Protein AF-A0A0D0CDT6-F1 (afdb_monomer)

InterPro domains:
  IPR004166 Alpha-type protein kinase, alpha-kinase domain [PF02816] (2-104)
  IPR004166 Alpha-type protein kinase, alpha-kinase domain [PS51158] (1-112)
  IPR011009 Protein kinase-like domain superfamily [SSF56112] (14-110)

Secondary structure (DSSP, 8-state):
-------PPPTT---EE-EETTEEEESS-TTSTTHHHHHHHHHHHHHHHHHTTTSEEEE--EEETTEEES-EEEE-TTS--SSTT--HHHHHTHHHH----HHHHHTTPPP--TT--

Structure (mmCIF, N/CA/C/O backbone):
data_AF-A0A0D0CDT6-F1
#
_entry.id   AF-A0A0D0CDT6-F1
#
loop_
_atom_site.group_PDB
_atom_site.id
_atom_site.type_symbol
_atom_site.label_atom_id
_atom_site.label_alt_id
_atom_site.label_comp_id
_atom_site.label_asym_id
_atom_site.label_entity_id
_atom_site.label_seq_id
_atom_site.pdbx_PDB_ins_code
_atom_site.Cartn_x
_atom_site.Cartn_y
_atom_site.Cartn_z
_atom_site.occupancy
_atom_site.B_iso_or_equiv
_atom_site.auth_seq_id
_atom_site.auth_comp_id
_atom_site.auth_asym_id
_atom_site.auth_atom_id
_atom_site.pdbx_PDB_model_num
ATOM 1 N N . PHE A 1 1 ? -13.716 20.441 -9.336 1.00 83.69 1 PHE A N 1
ATOM 2 C CA . PHE A 1 1 ? -13.576 19.788 -8.021 1.00 83.69 1 PHE A CA 1
ATOM 3 C C . PHE A 1 1 ? -14.036 18.348 -8.168 1.00 83.69 1 PHE A C 1
ATOM 5 O O . PHE A 1 1 ? -14.875 18.094 -9.028 1.00 83.69 1 PHE A O 1
ATOM 12 N N . LEU A 1 2 ? -13.444 17.432 -7.405 1.00 91.50 2 LEU A N 1
ATOM 13 C CA . LEU A 1 2 ? -13.929 16.057 -7.278 1.00 91.50 2 LEU A CA 1
ATOM 14 C C . LEU A 1 2 ? -14.937 16.013 -6.117 1.00 91.50 2 LEU A C 1
ATOM 16 O O . LEU A 1 2 ? -14.818 16.809 -5.187 1.00 91.50 2 LEU A O 1
ATOM 20 N N . LEU A 1 3 ? -15.942 15.145 -6.205 1.00 95.44 3 LEU A N 1
ATOM 21 C CA . LEU A 1 3 ? -16.907 14.886 -5.137 1.00 95.44 3 LEU A CA 1
ATOM 22 C C . LEU A 1 3 ? -16.846 13.398 -4.798 1.00 95.44 3 LEU A C 1
ATOM 24 O O . LEU A 1 3 ? -16.839 12.573 -5.711 1.00 95.44 3 LEU A O 1
ATOM 28 N N . GLU A 1 4 ? -16.841 13.081 -3.510 1.00 95.75 4 GLU A N 1
ATOM 29 C CA . GLU A 1 4 ? -16.874 11.717 -2.982 1.00 95.75 4 GLU A CA 1
ATOM 30 C C . GLU A 1 4 ? -17.795 11.631 -1.762 1.00 95.75 4 GLU A C 1
ATOM 32 O O . GLU A 1 4 ? -18.187 12.654 -1.191 1.00 95.75 4 GLU A O 1
ATOM 37 N N . GLU A 1 5 ? -18.187 10.411 -1.395 1.00 95.88 5 GLU A N 1
ATOM 38 C CA . GLU A 1 5 ? -19.007 10.175 -0.209 1.00 95.88 5 GLU A CA 1
ATOM 39 C C . GLU A 1 5 ? -18.207 10.461 1.064 1.00 95.88 5 GLU A C 1
ATOM 41 O O . GLU A 1 5 ? -17.047 10.074 1.196 1.00 95.88 5 GLU A O 1
ATOM 46 N N . GLN A 1 6 ? -18.841 11.123 2.032 1.00 94.25 6 GLN A N 1
ATOM 47 C CA . GLN A 1 6 ? -18.228 11.332 3.337 1.00 94.25 6 GLN A CA 1
ATOM 48 C C . GLN A 1 6 ? -18.116 9.991 4.067 1.00 94.25 6 GLN A C 1
ATOM 50 O O . GLN A 1 6 ? -19.130 9.342 4.314 1.00 94.25 6 GLN A O 1
ATOM 55 N N . ILE A 1 7 ? -16.904 9.616 4.479 1.00 94.50 7 ILE A N 1
ATOM 56 C CA . ILE A 1 7 ? -16.691 8.463 5.360 1.00 94.50 7 ILE A CA 1
ATOM 57 C C . ILE A 1 7 ? -17.266 8.804 6.749 1.00 94.50 7 ILE A C 1
ATOM 59 O O . ILE A 1 7 ? -16.765 9.734 7.393 1.00 94.50 7 ILE A O 1
ATOM 63 N N . PRO A 1 8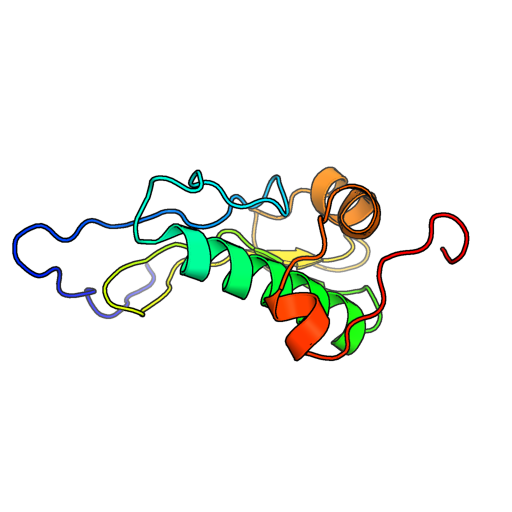 ? -18.310 8.101 7.229 1.00 91.56 8 PRO A N 1
ATOM 64 C CA . PRO A 1 8 ? -18.877 8.363 8.545 1.00 91.56 8 PRO A CA 1
ATOM 65 C C . PRO A 1 8 ? -17.948 7.793 9.622 1.00 91.56 8 PRO A C 1
ATOM 67 O O . PRO A 1 8 ? -17.665 6.599 9.630 1.00 91.56 8 PRO A O 1
ATOM 70 N N . LEU A 1 9 ? -17.480 8.643 10.535 1.00 91.88 9 LEU A N 1
ATOM 71 C CA . LEU A 1 9 ? -16.684 8.220 11.689 1.00 91.88 9 LEU A CA 1
ATOM 72 C C . LEU A 1 9 ? -17.610 7.940 12.874 1.00 91.88 9 LEU A C 1
ATOM 74 O O . LEU A 1 9 ? -18.460 8.776 13.195 1.00 91.88 9 LEU A O 1
ATOM 78 N N . GLN A 1 10 ? -17.444 6.790 13.526 1.00 88.31 10 GLN A N 1
ATOM 79 C CA . GLN A 1 10 ? -18.106 6.518 14.805 1.00 88.31 10 GLN A CA 1
ATOM 80 C C . GLN A 1 10 ? -17.369 7.209 15.964 1.00 88.31 10 GLN A C 1
ATOM 82 O O . GLN A 1 10 ? -16.219 7.632 15.829 1.00 88.31 10 GLN A O 1
ATOM 87 N N . ASP A 1 11 ? -18.019 7.314 17.128 1.00 88.50 11 ASP A N 1
ATOM 88 C CA . ASP A 1 11 ? -17.402 7.898 18.322 1.00 88.50 11 ASP A CA 1
ATOM 89 C C . ASP A 1 11 ? -16.112 7.151 18.695 1.00 88.50 11 ASP A C 1
ATOM 91 O O . ASP A 1 11 ? -16.117 5.955 18.986 1.00 88.50 11 ASP A O 1
ATOM 95 N N . GLY A 1 12 ? -14.996 7.882 18.704 1.00 83.44 12 GLY A N 1
ATOM 96 C CA . GLY A 1 12 ? -13.670 7.338 19.001 1.00 83.44 12 GLY A CA 1
ATOM 97 C C . GLY A 1 12 ? -12.912 6.783 17.792 1.00 83.44 12 GLY A C 1
ATOM 98 O O . GLY A 1 12 ? -11.734 6.454 17.940 1.00 83.44 12 GLY A O 1
ATOM 99 N N . GLU A 1 13 ? -13.520 6.727 16.604 1.00 88.56 13 GLU A N 1
ATOM 100 C CA . GLU A 1 13 ? -12.798 6.449 15.362 1.00 88.56 13 GLU A CA 1
ATOM 101 C C . GLU A 1 13 ? -12.101 7.706 14.835 1.00 88.56 13 GLU A C 1
ATOM 103 O O . GLU A 1 13 ? -12.529 8.844 15.040 1.00 88.56 13 GLU A O 1
ATOM 108 N N . SER A 1 14 ? -10.999 7.495 14.123 1.00 92.12 14 SER A N 1
ATOM 109 C CA . SER A 1 14 ? -10.262 8.567 13.464 1.00 92.12 14 SER A CA 1
ATOM 110 C C . SER A 1 14 ? -9.863 8.136 12.065 1.00 92.12 14 SER A C 1
ATOM 112 O O . SER A 1 14 ? -9.761 6.946 11.775 1.00 92.12 14 SER A O 1
ATOM 114 N N . PHE A 1 15 ? -9.637 9.117 11.198 1.00 96.06 15 PHE A N 1
ATOM 115 C CA . PHE A 1 15 ? -9.032 8.870 9.901 1.00 96.06 15 PHE A CA 1
ATOM 116 C C . PHE A 1 15 ? -7.570 8.464 10.086 1.00 96.06 15 PHE A C 1
ATOM 118 O O . PHE A 1 15 ? -6.795 9.165 10.741 1.00 96.06 15 PHE A O 1
ATOM 125 N N . VAL A 1 16 ? -7.192 7.334 9.501 1.00 96.81 16 VAL A N 1
ATOM 126 C CA . VAL A 1 16 ? -5.877 6.723 9.661 1.00 96.81 16 VAL A CA 1
ATOM 127 C C . VAL A 1 16 ? -5.161 6.703 8.325 1.00 96.81 16 VAL A C 1
ATOM 129 O O . VAL A 1 16 ? -5.710 6.273 7.315 1.00 96.81 16 VAL A O 1
ATOM 132 N N . LYS A 1 17 ? -3.892 7.108 8.338 1.00 97.88 17 LYS A N 1
ATOM 133 C CA . LYS A 1 17 ? -2.964 6.873 7.236 1.00 97.88 17 LYS A CA 1
ATOM 134 C C . LYS A 1 17 ? -2.204 5.580 7.492 1.00 97.88 17 LYS A C 1
ATOM 136 O O . LYS A 1 17 ? -1.297 5.558 8.323 1.00 97.88 17 LYS A O 1
ATOM 141 N N . TYR A 1 18 ? -2.606 4.506 6.820 1.00 98.25 18 TYR A N 1
ATOM 142 C CA . TYR A 1 18 ? -2.087 3.158 7.048 1.00 98.25 18 TYR A CA 1
ATOM 143 C C . TYR A 1 18 ? -0.707 2.946 6.419 1.00 98.25 18 TYR A C 1
ATOM 145 O O . TYR A 1 18 ? 0.125 2.261 7.017 1.00 98.25 18 TYR A O 1
ATOM 153 N N . ILE A 1 19 ? -0.473 3.522 5.235 1.00 98.06 19 ILE A N 1
ATOM 154 C CA . ILE A 1 19 ? 0.781 3.434 4.468 1.00 98.06 19 ILE A CA 1
ATOM 155 C C . ILE A 1 19 ? 1.059 4.796 3.820 1.00 98.06 19 ILE A C 1
ATOM 157 O O . ILE A 1 19 ? 0.125 5.491 3.428 1.00 98.06 19 ILE A O 1
ATOM 161 N N . HIS A 1 20 ? 2.331 5.178 3.703 1.00 96.44 20 HIS A N 1
ATOM 162 C CA . HIS A 1 20 ? 2.763 6.379 2.982 1.00 96.44 20 HIS A CA 1
ATOM 163 C C . HIS A 1 20 ? 3.185 6.045 1.546 1.00 96.44 20 HIS A C 1
ATOM 165 O O . HIS A 1 20 ? 3.865 5.053 1.311 1.00 96.44 20 HIS A O 1
ATOM 171 N N . ASN A 1 21 ? 2.899 6.916 0.578 1.00 94.56 21 ASN A N 1
ATOM 172 C CA . ASN A 1 21 ? 3.423 6.779 -0.793 1.00 94.56 21 ASN A CA 1
ATOM 173 C C . ASN A 1 21 ? 4.963 6.723 -0.907 1.00 94.56 21 ASN A C 1
ATOM 175 O O . ASN A 1 21 ? 5.473 6.266 -1.925 1.00 94.56 21 ASN A O 1
ATOM 179 N N . GLY A 1 22 ? 5.696 7.188 0.109 1.00 94.88 22 GLY A N 1
ATOM 180 C CA . GLY A 1 22 ? 7.159 7.148 0.160 1.00 94.88 22 GLY A CA 1
ATOM 181 C C . GLY A 1 22 ? 7.763 5.910 0.832 1.00 94.88 22 GLY A C 1
ATOM 182 O O . GLY A 1 22 ? 8.983 5.848 0.941 1.00 94.88 22 GLY A O 1
ATOM 183 N N . SER A 1 23 ? 6.957 4.963 1.329 1.00 95.56 23 SER A N 1
ATOM 184 C CA . SER A 1 23 ? 7.466 3.747 1.978 1.00 95.56 23 SER A CA 1
ATOM 185 C C . SER A 1 23 ? 6.471 2.583 1.884 1.00 95.56 23 SER A C 1
ATOM 187 O O . SER A 1 23 ? 5.297 2.774 2.194 1.00 95.56 23 SER A O 1
ATOM 189 N N . PRO A 1 24 ? 6.909 1.355 1.549 1.00 96.19 24 PRO A N 1
ATOM 190 C CA . PRO A 1 24 ? 6.041 0.172 1.515 1.00 96.19 24 PRO A CA 1
ATOM 191 C C . PRO A 1 24 ? 5.815 -0.467 2.899 1.00 96.19 24 PRO A C 1
ATOM 193 O O . PRO A 1 24 ? 5.486 -1.651 2.994 1.00 96.19 24 PRO A O 1
ATOM 196 N N . GLN A 1 25 ? 6.078 0.282 3.973 1.00 97.56 25 GLN A N 1
ATOM 197 C CA .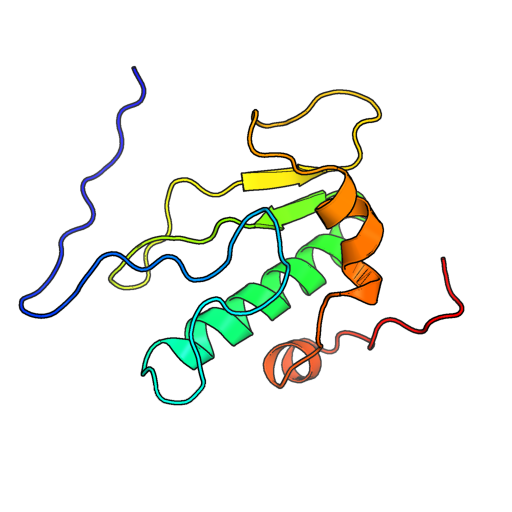 GLN A 1 25 ? 6.044 -0.182 5.358 1.00 97.56 25 GLN A CA 1
ATOM 198 C C . GLN A 1 25 ? 4.779 0.295 6.083 1.00 97.56 25 GLN A C 1
ATOM 200 O O . GLN A 1 25 ? 4.221 1.343 5.739 1.00 97.56 25 GLN A O 1
ATOM 205 N N . PRO A 1 26 ? 4.330 -0.436 7.121 1.00 98.06 26 PRO A N 1
ATOM 206 C CA . PRO A 1 26 ? 3.204 -0.006 7.932 1.00 98.06 26 PRO A CA 1
ATOM 207 C C . PRO A 1 26 ? 3.539 1.310 8.642 1.00 98.06 26 PRO A C 1
ATOM 209 O O . PRO A 1 26 ? 4.575 1.433 9.293 1.00 98.06 26 PRO A O 1
ATOM 212 N N . ASN A 1 27 ? 2.637 2.287 8.559 1.00 97.56 27 ASN A N 1
ATOM 213 C CA . ASN A 1 27 ? 2.816 3.571 9.240 1.00 97.56 27 ASN A CA 1
ATOM 214 C C . ASN A 1 27 ? 2.512 3.495 10.749 1.00 97.56 27 ASN A C 1
ATOM 216 O O . ASN A 1 27 ? 2.898 4.358 11.536 1.00 97.56 27 ASN A O 1
ATOM 220 N N . LEU A 1 28 ? 1.790 2.454 11.164 1.00 97.31 28 LEU A N 1
ATOM 221 C CA . LEU A 1 28 ? 1.469 2.189 12.559 1.00 97.31 28 LEU A CA 1
ATOM 222 C C . LEU A 1 28 ? 2.362 1.080 13.112 1.00 97.31 28 LEU A C 1
ATOM 224 O O . LEU A 1 28 ? 2.784 0.185 12.388 1.00 97.31 28 LEU A O 1
ATOM 228 N N . GLY A 1 29 ? 2.633 1.135 14.416 1.00 97.00 29 GLY A N 1
ATOM 229 C CA . GLY A 1 29 ? 3.384 0.097 15.121 1.00 97.00 29 GLY A CA 1
ATOM 230 C C . GLY A 1 29 ? 2.486 -0.997 15.722 1.00 97.00 29 GLY A C 1
ATOM 231 O O . GLY A 1 29 ? 1.288 -0.768 15.894 1.00 97.00 29 GLY A O 1
ATOM 232 N N . PRO A 1 30 ? 3.060 -2.138 16.155 1.00 96.94 30 PRO A N 1
ATOM 233 C CA . PRO A 1 30 ? 2.319 -3.310 16.650 1.00 96.94 30 PRO A CA 1
ATOM 234 C C . PRO A 1 30 ? 1.362 -3.075 17.824 1.00 96.94 30 PRO A C 1
ATOM 236 O O . PRO A 1 30 ? 0.445 -3.858 18.039 1.00 96.94 30 PRO A O 1
ATOM 239 N N . ASN A 1 31 ? 1.559 -1.997 18.585 1.00 97.12 31 ASN A N 1
ATOM 240 C CA . ASN A 1 31 ? 0.713 -1.645 19.728 1.00 97.12 31 ASN A CA 1
ATOM 241 C C . ASN A 1 31 ? -0.592 -0.935 19.323 1.00 97.12 31 ASN A C 1
ATOM 243 O O . ASN A 1 31 ? -1.377 -0.560 20.194 1.00 97.12 31 ASN A O 1
ATOM 247 N N . LYS A 1 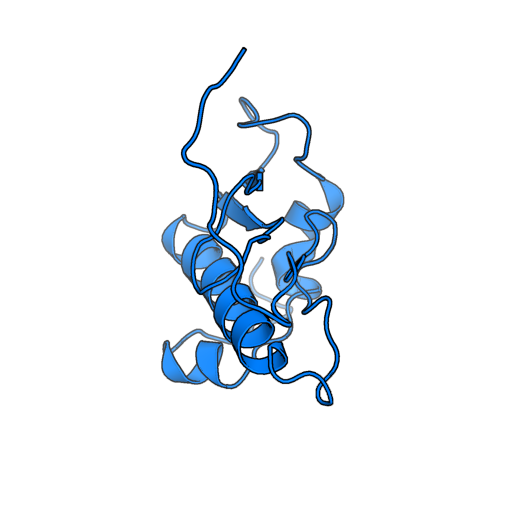32 ? -0.801 -0.676 18.026 1.00 95.56 32 LYS A N 1
ATOM 248 C CA . LYS A 1 32 ? -2.015 -0.050 17.497 1.00 95.56 32 LYS A CA 1
ATOM 249 C C . LYS A 1 32 ? -2.990 -1.124 17.003 1.00 95.56 32 LYS A C 1
ATOM 251 O O . LYS A 1 32 ? -2.547 -2.050 16.323 1.00 95.56 32 LYS A O 1
ATOM 256 N N . PRO A 1 33 ? -4.296 -1.009 17.300 1.00 92.00 33 PRO A N 1
ATOM 257 C CA . PRO A 1 33 ? -5.277 -2.011 16.882 1.00 92.00 33 PRO A CA 1
ATOM 258 C C . PRO A 1 33 ? -5.349 -2.153 15.354 1.00 92.00 33 PRO A C 1
ATOM 260 O O . PRO A 1 33 ? -5.576 -3.247 14.842 1.00 92.00 33 PRO A O 1
ATOM 263 N N . GLU A 1 34 ? -5.060 -1.086 14.612 1.00 95.50 34 GLU A N 1
ATOM 264 C CA . GLU A 1 34 ? -5.079 -1.069 13.151 1.00 95.50 34 GLU A CA 1
ATOM 265 C C . GLU A 1 34 ? -3.797 -1.621 12.506 1.00 95.50 34 GLU A C 1
ATOM 267 O O . GLU A 1 34 ? -3.706 -1.693 11.281 1.00 95.50 34 GLU A O 1
ATOM 272 N N . TYR A 1 35 ? -2.797 -2.040 13.287 1.00 97.44 35 TYR A N 1
ATOM 273 C CA . TYR A 1 35 ? -1.523 -2.519 12.743 1.00 97.44 35 TYR A CA 1
ATOM 274 C C . TYR A 1 35 ? -1.689 -3.686 11.761 1.00 97.44 35 TYR A C 1
ATOM 276 O O . TYR A 1 35 ? -1.043 -3.721 10.715 1.00 97.44 35 TYR A O 1
ATOM 284 N N . TYR A 1 36 ? -2.599 -4.620 12.050 1.00 97.69 36 TYR A N 1
ATOM 285 C CA . TYR A 1 36 ? -2.878 -5.735 11.143 1.00 97.69 36 TYR A CA 1
ATOM 286 C C . TYR A 1 36 ? -3.530 -5.283 9.832 1.00 97.69 36 TYR A C 1
ATOM 288 O O . TYR A 1 36 ? -3.295 -5.913 8.803 1.00 97.69 36 TYR A O 1
ATOM 296 N N . ILE A 1 37 ? -4.272 -4.169 9.836 1.00 97.69 37 ILE A N 1
ATOM 297 C CA . ILE A 1 37 ? -4.772 -3.543 8.605 1.00 97.69 37 ILE A CA 1
ATOM 298 C C . ILE A 1 37 ? -3.582 -3.022 7.794 1.00 97.69 37 ILE A C 1
ATOM 300 O O . ILE A 1 37 ? -3.490 -3.317 6.606 1.00 97.69 37 ILE A O 1
ATOM 304 N N . CYS A 1 38 ? -2.619 -2.339 8.427 1.00 98.31 38 CYS A N 1
ATOM 305 C CA . CYS A 1 38 ? -1.396 -1.910 7.742 1.00 98.31 38 CYS A CA 1
ATOM 306 C C . CYS A 1 38 ? -0.638 -3.095 7.125 1.00 98.31 38 CYS A C 1
ATOM 308 O O . CYS A 1 38 ? -0.253 -3.022 5.961 1.00 98.31 38 CYS A O 1
ATOM 310 N N . LEU A 1 39 ? -0.451 -4.197 7.863 1.00 98.50 39 LEU A N 1
ATOM 311 C CA . LEU A 1 39 ? 0.230 -5.393 7.348 1.00 98.50 39 LEU A CA 1
ATOM 312 C C . LEU A 1 39 ? -0.503 -6.012 6.154 1.00 98.50 39 LEU A C 1
ATOM 314 O O . LEU A 1 39 ? 0.133 -6.364 5.156 1.00 98.50 39 LEU A O 1
ATOM 318 N N . PHE A 1 40 ? -1.830 -6.124 6.241 1.00 98.50 40 PHE A N 1
ATOM 319 C CA . PHE A 1 40 ? -2.657 -6.628 5.148 1.00 98.50 40 PHE A CA 1
ATOM 320 C C . PHE A 1 40 ? -2.529 -5.745 3.902 1.00 98.50 40 PHE A C 1
ATOM 322 O O . PHE A 1 40 ? -2.340 -6.248 2.794 1.00 98.50 40 PHE A O 1
ATOM 329 N N . LEU A 1 41 ? -2.555 -4.424 4.082 1.00 98.62 41 LEU A N 1
ATOM 330 C CA . LEU A 1 41 ? -2.390 -3.472 2.989 1.00 98.62 41 LEU A CA 1
ATOM 331 C C . LEU A 1 41 ? -0.983 -3.527 2.386 1.00 98.62 41 LEU A C 1
ATOM 333 O O . LEU A 1 41 ? -0.875 -3.509 1.164 1.00 98.62 41 LEU A O 1
ATOM 337 N N . CYS A 1 42 ? 0.073 -3.703 3.191 1.00 98.62 42 CYS A N 1
ATOM 338 C CA . CYS A 1 42 ? 1.438 -3.920 2.690 1.00 98.62 42 CYS A CA 1
ATOM 339 C C . CYS A 1 42 ? 1.493 -5.167 1.791 1.00 98.62 42 CYS A C 1
ATOM 341 O O . CYS A 1 42 ? 2.092 -5.141 0.716 1.00 98.62 42 CYS A O 1
ATOM 343 N N . ALA A 1 43 ? 0.834 -6.258 2.202 1.00 98.56 43 ALA A N 1
ATOM 344 C CA . ALA A 1 43 ? 0.738 -7.474 1.395 1.00 98.56 43 ALA A CA 1
ATOM 345 C C . ALA A 1 43 ? -0.060 -7.252 0.101 1.00 98.56 43 ALA A C 1
ATOM 347 O O . ALA A 1 43 ? 0.307 -7.789 -0.943 1.00 98.56 43 ALA A O 1
ATOM 348 N N . CYS A 1 44 ? -1.093 -6.402 0.126 1.00 98.56 44 CYS A N 1
ATOM 349 C CA . CYS A 1 44 ? -1.811 -5.999 -1.084 1.00 98.56 44 CYS A CA 1
ATOM 350 C C . CYS A 1 44 ? -0.908 -5.240 -2.068 1.00 98.56 44 CYS A C 1
ATOM 352 O O . CYS A 1 44 ? -1.001 -5.503 -3.267 1.00 98.56 44 CYS A O 1
ATOM 354 N N . GLN A 1 45 ? -0.010 -4.363 -1.592 1.00 98.56 45 GLN A N 1
ATOM 355 C CA . GLN A 1 45 ? 0.976 -3.702 -2.465 1.00 98.56 45 GLN A CA 1
ATOM 356 C C . GLN A 1 45 ? 1.842 -4.739 -3.178 1.00 98.56 45 GLN A C 1
ATOM 358 O O . GLN A 1 45 ? 2.011 -4.679 -4.393 1.00 98.56 45 GLN A O 1
ATOM 363 N N . HIS A 1 46 ? 2.343 -5.726 -2.430 1.00 98.38 46 HIS A N 1
ATOM 364 C CA . HIS A 1 46 ? 3.174 -6.798 -2.971 1.00 98.38 46 HIS A CA 1
ATOM 365 C C . HIS A 1 46 ? 2.397 -7.640 -3.992 1.00 98.38 46 HIS A C 1
ATOM 367 O O . HIS A 1 46 ? 2.856 -7.825 -5.121 1.00 98.38 46 HIS A O 1
ATOM 373 N N . LEU A 1 47 ? 1.182 -8.075 -3.651 1.00 98.38 47 LEU A N 1
ATOM 374 C CA . LEU A 1 47 ? 0.323 -8.815 -4.571 1.00 98.38 47 LEU A CA 1
ATOM 375 C C . LEU A 1 47 ? 0.106 -8.038 -5.877 1.00 98.38 47 LEU A C 1
ATOM 377 O O . LEU A 1 47 ? 0.284 -8.595 -6.957 1.00 98.38 47 LEU A O 1
ATOM 381 N N . GLN A 1 48 ? -0.249 -6.755 -5.791 1.00 98.06 48 GLN A N 1
ATOM 382 C CA . GLN A 1 48 ? -0.466 -5.899 -6.960 1.00 98.06 48 GLN A CA 1
ATOM 383 C C . GLN A 1 48 ? 0.809 -5.734 -7.789 1.00 98.06 48 GLN A C 1
ATOM 385 O O . GLN A 1 48 ? 0.751 -5.867 -9.011 1.00 98.06 48 GLN A O 1
ATOM 390 N N . TYR A 1 49 ? 1.954 -5.521 -7.140 1.00 97.06 49 TYR A N 1
ATOM 391 C CA . TYR A 1 49 ? 3.242 -5.398 -7.816 1.00 97.06 49 TYR A CA 1
ATOM 392 C C . TYR A 1 49 ? 3.551 -6.638 -8.659 1.00 97.06 49 TYR A C 1
ATOM 394 O O . TYR A 1 49 ? 3.836 -6.522 -9.847 1.00 97.06 49 TYR A O 1
ATOM 402 N N . ILE A 1 50 ? 3.385 -7.838 -8.097 1.00 96.94 50 ILE A N 1
ATOM 403 C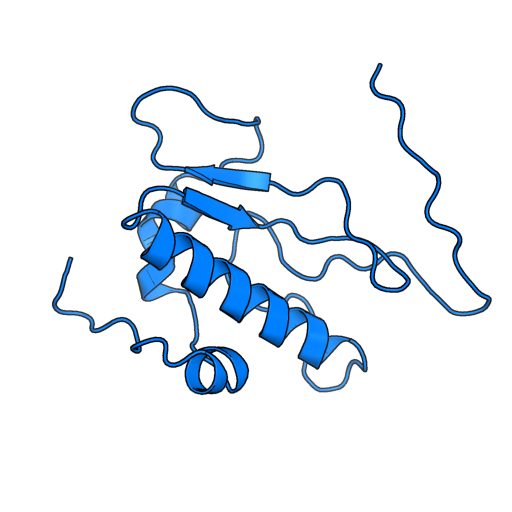 CA . ILE A 1 50 ? 3.611 -9.091 -8.833 1.00 96.94 50 ILE A CA 1
ATOM 404 C C . ILE A 1 50 ? 2.558 -9.302 -9.927 1.00 96.94 50 ILE A C 1
ATOM 406 O O . ILE A 1 50 ? 2.897 -9.659 -11.057 1.00 96.94 50 ILE A O 1
ATOM 410 N N . LYS A 1 51 ? 1.273 -9.065 -9.633 1.00 96.56 51 LYS A N 1
ATOM 411 C CA . LYS A 1 51 ? 0.178 -9.278 -10.599 1.00 96.56 51 LYS A CA 1
ATOM 412 C C . LYS A 1 51 ? 0.210 -8.310 -11.778 1.00 96.56 51 LYS A C 1
ATOM 414 O O . LYS A 1 51 ? -0.336 -8.634 -12.827 1.00 96.56 51 LYS A O 1
ATOM 419 N N . THR A 1 52 ? 0.859 -7.161 -11.628 1.00 94.56 52 THR A N 1
ATOM 420 C CA . THR A 1 52 ? 1.077 -6.194 -12.710 1.00 94.56 52 THR A CA 1
ATOM 421 C C . THR A 1 52 ? 2.443 -6.360 -13.380 1.00 94.56 52 THR A C 1
ATOM 423 O O . THR A 1 52 ? 2.870 -5.468 -14.110 1.00 94.56 52 THR A O 1
ATOM 426 N N . HIS A 1 53 ? 3.145 -7.478 -13.157 1.00 93.75 53 HIS A N 1
ATOM 427 C CA . HIS A 1 53 ? 4.486 -7.719 -13.705 1.00 93.75 53 HIS A CA 1
ATOM 428 C C . HIS A 1 53 ? 5.494 -6.624 -13.328 1.00 93.75 53 HIS A C 1
ATOM 430 O O . HIS A 1 53 ? 6.250 -6.143 -14.170 1.00 93.75 53 HIS A O 1
ATOM 436 N N . CYS A 1 54 ? 5.479 -6.213 -12.061 1.00 93.94 54 CYS A N 1
ATOM 437 C CA . CYS A 1 54 ? 6.384 -5.223 -11.482 1.00 93.94 54 CYS A CA 1
ATOM 438 C C . CYS A 1 54 ? 6.228 -3.811 -12.074 1.00 93.94 54 CYS A C 1
ATOM 440 O O . CYS A 1 54 ? 7.161 -3.011 -12.023 1.00 93.94 54 CYS A O 1
ATOM 442 N N . THR A 1 55 ? 5.059 -3.486 -12.644 1.00 93.25 55 THR A N 1
ATOM 443 C CA . THR A 1 55 ? 4.826 -2.181 -13.293 1.00 93.25 55 THR A CA 1
ATOM 444 C C . THR A 1 55 ? 3.997 -1.208 -12.463 1.00 93.25 55 THR A C 1
ATOM 446 O O . THR A 1 55 ? 4.126 0.003 -12.665 1.00 93.25 55 THR A O 1
ATOM 449 N N . ALA A 1 56 ? 3.179 -1.702 -11.527 1.00 95.25 56 ALA A N 1
ATOM 450 C CA . ALA A 1 56 ? 2.326 -0.858 -10.700 1.00 95.25 56 ALA A CA 1
ATOM 451 C C . ALA A 1 56 ? 1.949 -1.479 -9.345 1.00 95.25 56 ALA A C 1
ATOM 453 O O . ALA A 1 56 ? 1.762 -2.686 -9.217 1.00 95.25 56 ALA A O 1
ATOM 454 N N . PHE A 1 57 ? 1.743 -0.640 -8.335 1.00 97.38 57 PHE A N 1
ATOM 455 C CA . PHE A 1 57 ? 1.082 -1.026 -7.086 1.00 97.38 57 PHE A CA 1
ATOM 456 C C . PHE A 1 57 ? 0.377 0.178 -6.466 1.00 97.38 57 PHE A C 1
ATOM 458 O O . PHE A 1 57 ? 0.685 1.322 -6.795 1.00 97.38 57 PHE A O 1
ATOM 465 N N . VAL A 1 58 ? -0.587 -0.056 -5.581 1.00 98.00 58 VAL A N 1
ATOM 466 C CA . VAL A 1 58 ? -1.266 1.023 -4.858 1.00 98.00 58 VAL A CA 1
ATOM 467 C C . VAL A 1 58 ? -0.521 1.310 -3.551 1.00 98.00 58 VAL A C 1
ATOM 469 O O . VAL A 1 58 ? 0.015 0.411 -2.912 1.00 98.00 58 VAL A O 1
ATOM 472 N N . SER A 1 59 ? -0.448 2.572 -3.159 1.00 97.62 59 SER A N 1
ATOM 473 C CA . SER A 1 59 ? 0.129 3.062 -1.912 1.00 97.62 59 SER A CA 1
ATOM 474 C C . SER A 1 59 ? -0.718 4.221 -1.373 1.00 97.62 59 SER A C 1
ATOM 476 O O . SER A 1 59 ? -1.827 4.464 -1.846 1.00 97.62 59 SER A O 1
ATOM 478 N N . ASP A 1 60 ? -0.204 4.925 -0.369 1.00 97.75 60 ASP A N 1
ATOM 479 C CA . ASP A 1 60 ? -0.894 6.014 0.334 1.00 97.75 60 ASP A CA 1
ATOM 480 C C . ASP A 1 60 ? -2.263 5.621 0.902 1.00 97.75 60 ASP A C 1
ATOM 482 O O . ASP A 1 60 ? -3.190 6.423 0.947 1.00 97.75 60 ASP A O 1
ATOM 486 N N . PHE A 1 61 ? -2.412 4.363 1.325 1.00 98.38 61 PHE A N 1
ATOM 487 C CA . PHE A 1 61 ? -3.679 3.884 1.857 1.00 98.38 61 PHE A CA 1
ATOM 488 C C . PHE A 1 61 ? -4.058 4.643 3.123 1.00 98.38 61 PHE A C 1
ATOM 490 O O . PHE A 1 61 ? -3.344 4.599 4.131 1.00 98.38 61 PHE A O 1
ATOM 497 N N . GLN A 1 62 ? -5.215 5.290 3.079 1.00 98.06 62 GLN A N 1
ATOM 498 C CA . GLN A 1 62 ? -5.739 6.090 4.171 1.00 98.06 62 GLN A CA 1
ATOM 499 C C . GLN A 1 62 ? -7.268 6.071 4.170 1.00 98.06 62 GLN 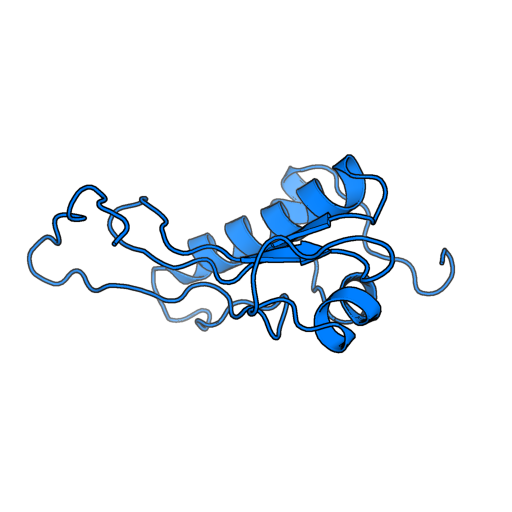A C 1
ATOM 501 O O . GLN A 1 62 ? -7.889 5.897 3.122 1.00 98.06 62 GLN A O 1
ATOM 506 N N . GLY A 1 63 ? -7.877 6.178 5.346 1.00 97.00 63 GLY A N 1
ATOM 507 C CA . GLY A 1 63 ? -9.320 6.039 5.489 1.00 97.00 63 GLY A CA 1
ATOM 508 C C . GLY A 1 63 ? -9.758 5.739 6.916 1.00 97.00 63 GLY A C 1
ATOM 509 O O . GLY A 1 63 ? -9.011 5.967 7.866 1.00 97.00 63 GLY A O 1
ATOM 510 N N . ALA A 1 64 ? -10.979 5.234 7.066 1.00 95.00 64 ALA A N 1
ATOM 511 C CA . ALA A 1 64 ? -11.559 4.838 8.347 1.00 95.00 64 ALA A CA 1
ATOM 512 C C . ALA A 1 64 ? -12.706 3.839 8.142 1.00 95.00 64 ALA A C 1
ATOM 514 O O . ALA A 1 64 ? -13.247 3.728 7.042 1.00 95.00 64 ALA A O 1
ATOM 515 N N . GLY A 1 65 ? -13.076 3.101 9.194 1.00 89.94 65 GLY A N 1
ATOM 516 C CA . GLY A 1 65 ? -14.246 2.212 9.171 1.00 89.94 65 GLY A CA 1
ATOM 517 C C . GLY A 1 65 ? -14.188 1.101 8.111 1.00 89.94 65 GLY A C 1
ATOM 518 O O . GLY A 1 65 ? -15.224 0.650 7.631 1.00 89.94 65 GLY A O 1
ATOM 519 N N . GLY A 1 66 ? -12.987 0.685 7.693 1.00 90.94 66 GLY A N 1
ATOM 520 C CA . GLY A 1 66 ? -12.793 -0.292 6.612 1.00 90.94 66 GLY A CA 1
ATOM 521 C C . GLY A 1 66 ? -12.915 0.277 5.192 1.00 90.94 66 GLY A C 1
ATOM 522 O O . GLY A 1 66 ? -12.786 -0.477 4.229 1.00 90.94 66 GLY A O 1
ATOM 523 N N . LEU A 1 67 ? -13.125 1.587 5.047 1.00 95.44 67 LEU A N 1
ATOM 524 C CA . LEU A 1 67 ? -13.107 2.298 3.771 1.00 95.44 67 LEU A CA 1
ATOM 525 C C . LEU A 1 67 ? -11.754 2.981 3.561 1.00 95.44 67 LEU A C 1
ATOM 527 O O . LEU A 1 67 ? -11.146 3.478 4.509 1.00 95.44 67 LEU A O 1
ATOM 531 N N . LEU A 1 68 ? -11.299 3.019 2.309 1.00 97.50 68 LEU A N 1
ATOM 532 C CA . LEU A 1 68 ? -10.083 3.707 1.877 1.00 97.50 68 LEU A CA 1
ATOM 533 C C . LEU A 1 68 ? -10.444 4.782 0.850 1.00 97.50 68 LEU A C 1
ATOM 535 O O . LEU A 1 68 ? -11.329 4.564 0.024 1.00 97.50 68 LEU A O 1
ATOM 539 N N . THR A 1 69 ? -9.732 5.903 0.880 1.00 97.44 69 THR A N 1
ATOM 540 C CA . THR A 1 69 ? -9.845 6.993 -0.100 1.00 97.44 69 THR A CA 1
ATOM 541 C C . THR A 1 69 ? -8.463 7.575 -0.411 1.00 97.44 69 THR A C 1
ATOM 543 O O . THR A 1 69 ? -7.478 7.211 0.237 1.00 97.44 69 THR A O 1
ATOM 546 N N . ASP A 1 70 ? -8.381 8.444 -1.421 1.00 95.69 70 ASP A N 1
ATOM 547 C CA . ASP A 1 70 ? -7.174 9.198 -1.791 1.00 95.69 70 ASP A CA 1
ATOM 548 C C . ASP A 1 70 ? -5.899 8.340 -1.908 1.00 95.69 70 ASP A C 1
ATOM 550 O O . ASP A 1 70 ? -4.815 8.724 -1.467 1.00 95.69 70 ASP A O 1
ATOM 554 N N . ALA A 1 71 ? -6.025 7.147 -2.493 1.00 96.69 71 ALA A N 1
ATOM 555 C CA . ALA A 1 71 ? -4.890 6.261 -2.710 1.00 96.69 71 ALA A CA 1
ATOM 556 C C . ALA A 1 71 ? -3.993 6.758 -3.856 1.00 96.69 71 ALA A C 1
ATOM 558 O O . ALA A 1 71 ? -4.452 7.380 -4.818 1.00 96.69 71 ALA A O 1
ATOM 559 N N . GLN A 1 72 ? -2.712 6.396 -3.807 1.00 96.81 72 GLN A N 1
ATOM 560 C CA . GLN A 1 72 ? -1.748 6.699 -4.861 1.00 96.81 72 GLN A CA 1
ATOM 561 C C . GLN A 1 72 ? -1.382 5.436 -5.638 1.00 96.81 72 GLN A C 1
ATOM 563 O O . GLN A 1 72 ? -0.915 4.460 -5.063 1.00 96.81 72 GLN A O 1
ATOM 568 N N . ILE A 1 73 ? -1.501 5.463 -6.964 1.00 96.12 73 ILE A N 1
ATOM 569 C CA . ILE A 1 73 ? -0.951 4.399 -7.814 1.00 96.12 73 ILE A CA 1
ATOM 570 C C . ILE A 1 73 ? 0.518 4.729 -8.099 1.00 96.12 73 ILE A C 1
ATOM 572 O O . ILE A 1 73 ? 0.827 5.768 -8.688 1.00 96.12 73 ILE A O 1
ATOM 576 N N . MET A 1 74 ? 1.410 3.848 -7.662 1.00 95.81 74 MET A N 1
ATOM 577 C CA . MET A 1 74 ? 2.852 3.905 -7.877 1.00 95.81 74 MET A CA 1
ATOM 578 C C . MET A 1 74 ? 3.182 3.146 -9.159 1.00 95.81 74 MET A C 1
ATOM 580 O O . MET A 1 74 ? 2.788 1.990 -9.303 1.00 95.81 74 MET A O 1
ATOM 584 N N . THR A 1 75 ? 3.888 3.780 -10.089 1.00 93.75 75 THR A N 1
ATOM 585 C CA . THR A 1 75 ? 4.208 3.221 -11.411 1.00 93.75 75 THR A CA 1
ATOM 586 C C . THR A 1 75 ? 5.616 3.576 -11.853 1.00 93.75 75 THR A C 1
ATOM 588 O O . THR A 1 75 ? 6.176 4.594 -11.436 1.00 93.75 75 THR A O 1
ATOM 591 N N . LEU A 1 76 ? 6.155 2.769 -12.766 1.00 85.31 76 LEU A N 1
ATOM 592 C CA . LEU A 1 76 ? 7.382 3.094 -13.478 1.00 85.31 76 LEU A CA 1
ATOM 593 C C . LEU A 1 76 ? 7.179 4.377 -14.322 1.00 85.31 76 LEU A C 1
ATOM 595 O O . LEU A 1 76 ? 6.233 4.438 -15.112 1.00 85.31 76 LEU A O 1
ATOM 599 N N . PRO A 1 77 ? 8.064 5.390 -14.236 1.00 71.69 77 PRO A N 1
ATOM 600 C CA . PRO A 1 77 ? 7.833 6.714 -14.827 1.00 71.69 77 PRO A CA 1
ATOM 601 C C . PRO A 1 77 ? 8.011 6.782 -16.359 1.00 71.69 77 PRO A C 1
ATOM 603 O O . PRO A 1 77 ? 8.171 7.864 -16.917 1.00 71.69 77 PRO A O 1
ATOM 606 N N . LEU A 1 78 ? 7.975 5.655 -17.079 1.00 69.88 78 LEU A N 1
ATOM 607 C CA . LEU A 1 78 ? 8.296 5.605 -18.514 1.00 69.88 78 LEU A CA 1
ATOM 608 C C . LEU A 1 78 ? 7.268 6.290 -19.431 1.00 69.88 78 LEU A C 1
ATOM 610 O O . LEU A 1 78 ? 7.610 6.620 -20.568 1.00 69.88 78 LEU A O 1
ATOM 614 N N . HIS A 1 79 ? 6.018 6.483 -18.994 1.00 67.12 79 HIS A N 1
ATOM 615 C CA . HIS A 1 79 ? 4.944 6.929 -19.894 1.00 67.12 79 HIS A CA 1
ATOM 616 C C . HIS A 1 79 ? 4.090 8.062 -19.331 1.00 67.12 79 HIS A C 1
ATOM 618 O O . HIS A 1 79 ? 4.103 9.176 -19.852 1.00 67.12 79 HIS A O 1
ATOM 624 N N . ARG A 1 80 ? 3.296 7.776 -18.301 1.00 81.50 80 ARG A N 1
ATOM 625 C CA . ARG 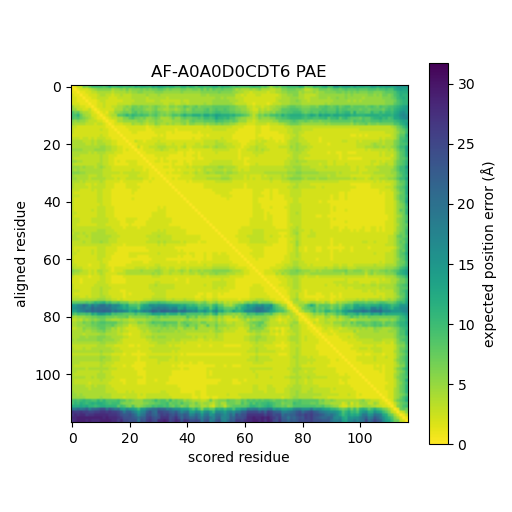A 1 80 ? 2.361 8.730 -17.711 1.00 81.50 80 ARG A CA 1
ATOM 626 C C . ARG A 1 80 ? 2.018 8.278 -16.304 1.00 81.50 80 ARG A C 1
ATOM 628 O O . ARG A 1 80 ? 1.654 7.126 -16.104 1.00 81.50 80 ARG A O 1
ATOM 635 N N . LEU A 1 81 ? 2.102 9.207 -15.363 1.00 89.06 81 LEU A N 1
ATOM 636 C CA . LEU A 1 81 ? 1.760 8.962 -13.969 1.00 89.06 81 LEU A CA 1
ATOM 637 C C . LEU A 1 81 ? 0.249 9.111 -13.761 1.00 89.06 81 LEU A C 1
ATOM 639 O O . LEU A 1 81 ? -0.399 9.936 -14.411 1.00 89.06 81 LEU A O 1
ATOM 643 N N . PHE A 1 82 ? -0.302 8.336 -12.827 1.00 91.12 82 PHE A N 1
ATOM 644 C CA . PHE A 1 82 ? -1.712 8.433 -12.430 1.00 91.12 82 PHE A CA 1
ATOM 645 C C . PHE A 1 82 ? -2.003 9.683 -11.591 1.00 91.12 82 PHE A C 1
ATOM 647 O O . PHE A 1 82 ? -3.106 10.220 -11.644 1.00 91.12 82 PHE A O 1
ATOM 654 N N . GLY A 1 83 ? -1.006 10.172 -10.851 1.00 88.69 83 GLY A N 1
ATOM 655 C CA . GL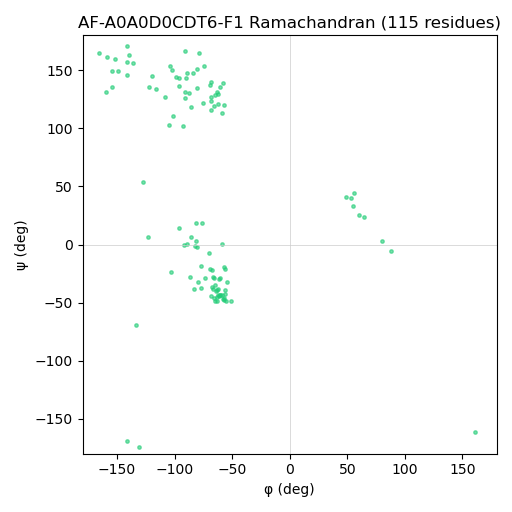Y A 1 83 ? -1.115 11.350 -9.998 1.00 88.69 83 GLY A CA 1
ATOM 656 C C . GLY A 1 83 ? 0.256 11.854 -9.554 1.00 88.69 83 GLY A C 1
ATOM 657 O O . GLY A 1 83 ? 1.253 11.141 -9.672 1.00 88.69 83 GLY A O 1
ATOM 658 N N . GLY A 1 84 ? 0.300 13.085 -9.040 1.00 89.44 84 GLY A N 1
ATOM 659 C CA . GLY A 1 84 ? 1.539 13.742 -8.603 1.00 89.44 84 GLY A CA 1
ATOM 660 C C . GLY A 1 84 ? 2.174 13.151 -7.339 1.00 89.44 84 GLY A C 1
ATOM 661 O O . GLY A 1 84 ? 3.277 13.550 -6.988 1.00 89.44 84 GLY A O 1
ATOM 662 N N . GLY A 1 85 ? 1.507 12.210 -6.662 1.00 90.19 85 GLY A N 1
ATOM 663 C CA . GLY A 1 85 ? 2.050 11.506 -5.500 1.00 90.19 85 GLY A CA 1
ATOM 664 C C . GLY A 1 85 ? 2.977 10.336 -5.846 1.00 90.19 85 GLY A C 1
ATOM 665 O O . GLY A 1 85 ? 3.412 9.644 -4.931 1.00 90.19 85 GLY A O 1
ATOM 666 N N . ASN A 1 86 ? 3.276 10.074 -7.124 1.00 93.12 86 ASN A N 1
ATOM 667 C CA . ASN A 1 86 ? 4.230 9.030 -7.506 1.00 93.12 86 ASN A CA 1
ATOM 668 C C . ASN A 1 86 ? 5.641 9.407 -7.026 1.00 93.12 86 ASN A C 1
ATOM 670 O O . ASN A 1 86 ? 6.188 10.424 -7.446 1.00 93.12 86 ASN A O 1
ATOM 674 N N . VAL A 1 87 ? 6.231 8.583 -6.160 1.00 93.75 87 VAL A N 1
ATOM 675 C CA . VAL A 1 87 ? 7.605 8.754 -5.669 1.00 93.75 87 VAL A CA 1
ATOM 676 C C . VAL A 1 87 ? 8.500 7.730 -6.358 1.00 93.75 87 VAL A C 1
ATOM 678 O O . VAL A 1 87 ? 8.500 6.554 -5.994 1.00 93.75 87 VAL A O 1
ATOM 681 N N . ASP A 1 88 ? 9.265 8.178 -7.354 1.00 91.50 88 ASP A N 1
ATOM 682 C CA . ASP A 1 88 ? 10.054 7.302 -8.232 1.00 91.50 88 ASP A CA 1
ATOM 683 C C . ASP A 1 88 ? 11.028 6.403 -7.463 1.00 91.50 88 ASP A C 1
ATOM 685 O O . ASP A 1 88 ? 11.116 5.207 -7.735 1.00 91.50 88 ASP A O 1
ATOM 689 N N . THR A 1 89 ? 11.714 6.952 -6.458 1.00 92.44 89 THR A N 1
ATOM 690 C CA . THR A 1 89 ? 12.654 6.195 -5.618 1.00 92.44 89 THR A CA 1
ATOM 691 C C . THR A 1 89 ? 11.951 5.106 -4.813 1.00 92.44 89 THR A C 1
ATOM 693 O O . THR A 1 89 ? 12.457 3.993 -4.720 1.00 92.44 89 THR A O 1
ATOM 696 N N . SER A 1 90 ? 10.755 5.389 -4.286 1.00 92.88 90 SER A N 1
ATOM 697 C CA . SER A 1 90 ? 9.964 4.407 -3.538 1.00 92.88 90 SER A CA 1
ATOM 698 C C . SER A 1 90 ? 9.465 3.280 -4.444 1.00 92.88 90 SER A C 1
ATOM 700 O O . SER A 1 90 ? 9.471 2.120 -4.041 1.00 92.88 90 SER A O 1
ATOM 702 N N . PHE A 1 91 ? 9.095 3.591 -5.693 1.00 94.88 91 PHE A N 1
ATOM 703 C CA . PHE A 1 91 ? 8.751 2.559 -6.671 1.00 94.88 91 PHE A CA 1
ATOM 704 C C . PHE A 1 91 ? 9.961 1.678 -7.014 1.00 94.88 91 PHE A C 1
ATOM 706 O O . PHE A 1 91 ? 9.853 0.454 -6.988 1.00 94.88 91 PHE A O 1
ATOM 713 N N . GLN A 1 92 ? 11.113 2.285 -7.314 1.00 93.44 92 GLN A N 1
ATOM 714 C CA . GLN A 1 92 ? 12.335 1.560 -7.689 1.00 93.44 92 GLN A CA 1
ATOM 715 C C . GLN A 1 92 ? 12.842 0.644 -6.572 1.00 93.44 92 GLN A C 1
ATOM 717 O O . GLN A 1 92 ? 13.277 -0.473 -6.843 1.00 93.44 92 GLN A O 1
ATOM 722 N N . ASN A 1 93 ? 12.746 1.097 -5.323 1.00 94.38 93 ASN A N 1
ATOM 723 C CA . ASN A 1 93 ? 13.221 0.346 -4.169 1.00 94.38 93 ASN A CA 1
ATOM 724 C C . ASN A 1 93 ? 12.162 -0.591 -3.575 1.00 94.38 93 ASN A C 1
ATOM 726 O O . ASN A 1 93 ? 12.452 -1.261 -2.586 1.00 94.38 93 ASN A O 1
ATOM 730 N N . PHE A 1 94 ? 10.948 -0.658 -4.137 1.00 95.81 94 PHE A N 1
ATOM 731 C CA . PHE A 1 94 ? 9.821 -1.365 -3.523 1.00 95.81 94 PHE A CA 1
ATOM 732 C C . PHE A 1 94 ? 10.167 -2.802 -3.110 1.00 95.81 94 PHE A C 1
ATOM 734 O O . PHE A 1 94 ? 9.915 -3.187 -1.972 1.00 95.81 94 PHE A O 1
ATOM 741 N N . SER A 1 95 ? 10.788 -3.582 -3.999 1.00 94.75 95 SER A N 1
ATOM 742 C CA . SER A 1 95 ? 11.158 -4.979 -3.729 1.00 94.75 95 SER A CA 1
ATOM 743 C C . SER A 1 95 ? 12.225 -5.133 -2.640 1.00 94.75 95 SER A C 1
ATOM 745 O O . SER A 1 95 ? 12.244 -6.143 -1.943 1.00 94.75 95 SER A O 1
ATOM 747 N N . GLN A 1 96 ? 13.101 -4.139 -2.480 1.00 95.00 96 GLN A N 1
ATOM 748 C CA . GLN A 1 96 ? 14.165 -4.134 -1.472 1.00 95.00 96 GLN A CA 1
ATOM 749 C C . GLN A 1 96 ? 13.648 -3.659 -0.113 1.00 95.00 96 GLN A C 1
ATOM 751 O O . GLN A 1 96 ? 14.059 -4.162 0.931 1.00 95.00 96 GLN A O 1
ATOM 756 N N . GLU A 1 97 ? 12.760 -2.666 -0.125 1.00 95.62 97 GLU A N 1
ATOM 757 C CA . GLU A 1 97 ? 12.237 -2.038 1.081 1.00 95.62 97 GLU A CA 1
ATOM 758 C C . GLU A 1 97 ? 11.023 -2.773 1.646 1.00 95.62 97 GLU A C 1
ATOM 760 O O . GLU A 1 97 ? 10.811 -2.697 2.852 1.00 95.62 97 GLU A O 1
ATOM 765 N N . HIS A 1 98 ? 10.220 -3.472 0.836 1.00 97.00 98 HIS A N 1
ATOM 766 C CA . HIS A 1 98 ? 9.046 -4.206 1.311 1.00 97.00 98 HIS A CA 1
ATOM 767 C C . HIS A 1 98 ? 9.445 -5.363 2.237 1.00 97.00 98 HIS A C 1
ATOM 769 O O . HIS A 1 98 ? 10.235 -6.237 1.884 1.00 97.00 98 HIS A O 1
ATOM 775 N N . GLN A 1 99 ? 8.822 -5.421 3.415 1.00 96.62 99 GLN A N 1
ATOM 776 C CA . GLN A 1 99 ? 8.991 -6.526 4.356 1.00 96.62 99 GLN A CA 1
ATOM 777 C C . GLN A 1 99 ? 7.789 -7.461 4.263 1.00 96.62 99 GLN A C 1
ATOM 779 O O . GLN A 1 99 ? 6.678 -7.113 4.673 1.00 96.62 99 GLN A O 1
ATOM 784 N N . CYS A 1 100 ? 8.020 -8.666 3.736 1.00 97.56 100 CYS A N 1
ATOM 785 C CA . CYS A 1 100 ? 6.994 -9.701 3.715 1.00 97.56 100 CYS A CA 1
ATOM 786 C C . CYS A 1 100 ? 6.511 -10.008 5.135 1.00 97.56 100 CYS A C 1
ATOM 788 O O . CYS A 1 100 ? 7.301 -10.106 6.074 1.00 97.56 100 CYS A O 1
ATOM 790 N N . ASN A 1 101 ? 5.201 -10.181 5.277 1.00 97.38 101 ASN A N 1
ATOM 791 C CA . ASN A 1 101 ? 4.553 -10.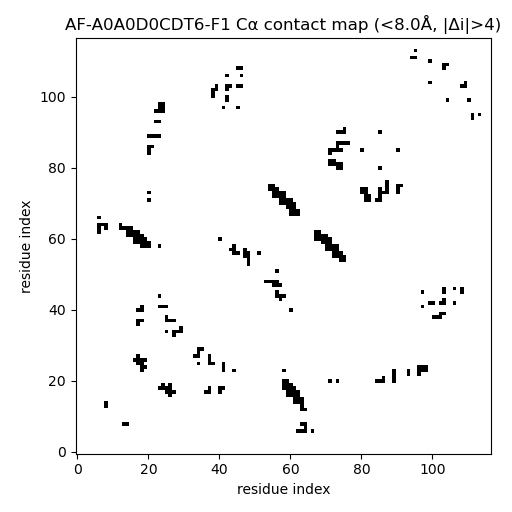441 6.555 1.00 97.38 101 ASN A CA 1
ATOM 792 C C . ASN A 1 101 ? 3.597 -11.641 6.457 1.00 97.38 101 ASN A C 1
ATOM 794 O O . ASN A 1 101 ? 3.520 -12.314 5.427 1.00 97.38 101 ASN A O 1
ATOM 798 N N . VAL A 1 102 ? 2.857 -11.901 7.537 1.00 97.56 102 VAL A N 1
ATOM 799 C CA . VAL A 1 102 ? 1.925 -13.036 7.645 1.00 97.56 102 VAL A CA 1
ATOM 800 C C . VAL A 1 102 ? 0.890 -13.085 6.517 1.00 97.56 102 VAL A C 1
ATOM 802 O O . VAL A 1 102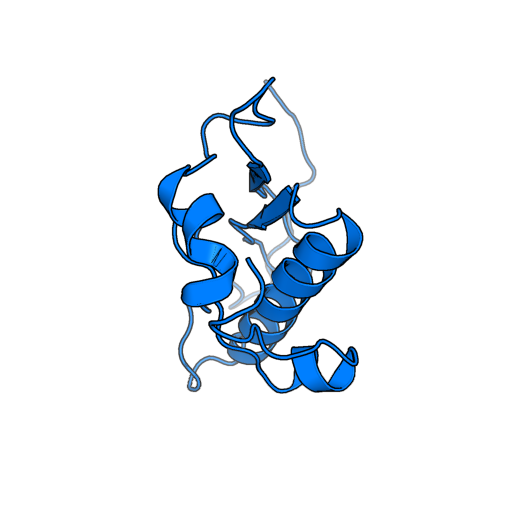 ? 0.516 -14.171 6.084 1.00 97.56 102 VAL A O 1
ATOM 805 N N . PHE A 1 103 ? 0.457 -11.934 5.993 1.00 98.56 103 PHE A N 1
ATOM 806 C CA . PHE A 1 103 ? -0.495 -11.877 4.886 1.00 98.56 103 PHE A CA 1
ATOM 807 C C . PHE A 1 103 ? 0.169 -12.132 3.535 1.00 98.56 103 PHE A C 1
ATOM 809 O O . PHE A 1 103 ? -0.454 -12.754 2.685 1.00 98.56 103 PHE A O 1
ATOM 816 N N . CYS A 1 104 ? 1.434 -11.741 3.344 1.00 98.38 104 CYS A N 1
ATOM 817 C CA . CYS A 1 104 ? 2.187 -12.124 2.145 1.00 98.38 104 CYS A CA 1
ATOM 818 C C . CYS A 1 104 ? 2.316 -13.649 2.061 1.00 98.38 104 CYS A C 1
ATOM 820 O O . CYS A 1 104 ? 2.070 -14.230 1.009 1.00 98.38 104 CYS A O 1
ATOM 822 N N . GLN A 1 105 ? 2.627 -14.293 3.193 1.00 97.19 105 GLN A N 1
ATOM 823 C CA . GLN A 1 105 ? 2.677 -15.751 3.289 1.00 97.19 105 GLN A CA 1
ATOM 824 C C . GLN A 1 105 ? 1.303 -16.384 3.043 1.00 97.19 105 GLN A C 1
ATOM 826 O O . GLN A 1 105 ? 1.206 -17.348 2.298 1.00 97.19 105 GLN A O 1
ATOM 831 N N . TRP A 1 106 ? 0.238 -15.839 3.640 1.00 97.81 106 TRP A N 1
ATOM 832 C CA . TRP A 1 106 ? -1.128 -16.327 3.419 1.00 97.81 106 TRP A CA 1
ATOM 833 C C . TRP A 1 106 ? -1.586 -16.199 1.955 1.00 97.81 106 TRP A C 1
ATOM 835 O O . TRP A 1 106 ? -2.381 -17.010 1.492 1.00 97.81 106 TRP A O 1
ATOM 845 N N . MET A 1 107 ? -1.077 -15.203 1.224 1.00 97.81 107 MET A N 1
ATOM 846 C CA . MET A 1 107 ? -1.331 -14.997 -0.208 1.00 97.81 107 MET A CA 1
ATOM 847 C C . MET A 1 107 ? -0.384 -15.794 -1.126 1.00 97.81 107 MET A C 1
ATOM 849 O O . MET A 1 107 ? -0.410 -15.572 -2.337 1.00 97.81 107 MET A O 1
ATOM 853 N N . ASP A 1 108 ? 0.460 -16.677 -0.577 1.00 96.75 108 ASP A N 1
ATOM 854 C CA . ASP A 1 108 ? 1.482 -17.441 -1.307 1.00 96.75 108 ASP A CA 1
ATOM 855 C C . ASP A 1 108 ? 2.426 -16.554 -2.150 1.00 96.75 108 ASP A C 1
ATOM 857 O O . ASP A 1 108 ? 2.797 -16.884 -3.280 1.00 96.75 108 ASP A O 1
ATOM 861 N N . LEU A 1 109 ? 2.817 -15.394 -1.609 1.00 96.06 109 LEU A N 1
ATOM 862 C CA . LEU A 1 109 ? 3.780 -14.495 -2.247 1.00 96.06 109 LEU A CA 1
ATOM 863 C C . LEU A 1 109 ? 5.213 -14.879 -1.868 1.00 96.06 109 LEU A C 1
ATOM 865 O O . LEU A 1 109 ? 5.547 -15.017 -0.689 1.00 96.06 109 LEU A O 1
ATOM 869 N N . ASN A 1 110 ? 6.080 -14.997 -2.873 1.00 91.00 110 ASN A N 1
ATOM 870 C CA . ASN A 1 110 ? 7.504 -15.237 -2.657 1.00 91.00 110 ASN A CA 1
ATOM 871 C C . ASN A 1 110 ? 8.163 -14.011 -2.024 1.00 91.00 110 ASN A C 1
ATOM 873 O O . ASN A 1 110 ? 7.904 -12.882 -2.431 1.00 91.00 110 ASN A O 1
ATOM 877 N N . VAL A 1 111 ? 9.068 -14.231 -1.071 1.00 87.69 111 VAL A N 1
ATOM 878 C CA . VAL A 1 111 ? 9.943 -13.157 -0.587 1.00 87.69 111 VAL A CA 1
ATOM 879 C C . VAL A 1 111 ? 10.780 -12.655 -1.760 1.00 87.69 111 VAL A C 1
ATOM 881 O O . VAL A 1 111 ? 11.318 -13.463 -2.517 1.00 87.69 111 VAL A O 1
ATOM 884 N N . PHE A 1 112 ? 10.912 -11.336 -1.901 1.00 85.50 112 PHE A N 1
ATOM 885 C CA . PHE A 1 112 ? 11.812 -10.758 -2.891 1.00 85.50 112 PHE A CA 1
ATOM 886 C C . PHE A 1 112 ? 13.239 -11.251 -2.627 1.00 85.50 112 PHE A C 1
ATOM 888 O O . PHE A 1 112 ? 13.842 -10.955 -1.596 1.00 85.50 112 PHE A O 1
ATOM 895 N N . SER A 1 113 ? 13.777 -12.056 -3.538 1.00 67.75 113 SER A N 1
ATOM 896 C CA . SER A 1 113 ? 15.172 -12.474 -3.489 1.00 67.75 113 SER A CA 1
ATOM 897 C C . SER A 1 113 ? 16.052 -11.368 -4.059 1.00 67.75 113 SER A C 1
ATOM 899 O O . SER A 1 113 ? 15.786 -10.884 -5.156 1.00 67.75 113 SER A O 1
ATOM 901 N N . ASN A 1 114 ? 17.157 -11.047 -3.382 1.00 55.41 114 ASN A N 1
ATOM 902 C CA . ASN A 1 114 ? 18.145 -10.046 -3.817 1.00 55.41 114 ASN A CA 1
ATOM 903 C C . ASN A 1 114 ? 18.801 -10.317 -5.196 1.00 55.41 114 ASN A C 1
ATOM 905 O O . ASN A 1 114 ? 19.658 -9.543 -5.606 1.00 55.41 114 ASN A O 1
ATOM 909 N N . ASN A 1 115 ? 18.438 -11.400 -5.896 1.00 45.72 115 ASN A N 1
ATOM 910 C CA . ASN A 1 115 ? 19.116 -11.899 -7.096 1.00 45.72 115 ASN A CA 1
ATOM 911 C C . ASN A 1 115 ? 18.217 -12.038 -8.345 1.00 45.72 115 ASN A C 1
ATOM 913 O O . ASN A 1 115 ? 18.692 -12.579 -9.339 1.00 45.72 115 ASN A O 1
ATOM 917 N N . GLU A 1 116 ? 16.954 -11.591 -8.328 1.00 42.75 116 GLU A N 1
ATOM 918 C CA . GLU A 1 116 ? 16.048 -11.705 -9.494 1.00 42.75 116 GLU A CA 1
ATOM 919 C C . GLU A 1 116 ? 15.391 -10.369 -9.891 1.00 42.75 116 GLU A C 1
ATOM 921 O O . GLU A 1 116 ? 14.169 -10.268 -10.004 1.00 42.75 116 GLU A O 1
ATOM 926 N N . LEU A 1 117 ? 16.214 -9.339 -10.117 1.00 46.47 117 LEU A N 1
ATOM 927 C CA . LEU A 1 117 ? 15.853 -8.142 -10.889 1.00 46.47 117 LEU A CA 1
ATOM 928 C C . LEU A 1 117 ? 16.940 -7.830 -11.919 1.00 46.47 117 LEU A C 1
ATOM 930 O O . LEU A 1 117 ? 18.127 -7.809 -11.521 1.00 46.47 117 LEU A O 1
#

Foldseek 3Di:
DDDDDDADADVPKDKDFQFALQALAGPDDPVDPCVVVSLLQSLQQLVQCVVVVNAWGKTRFIGTPPDTDDIAIAGAPPPDGPDPSHDNVCSVCVLVRRDHDPNNVVVVHDRRDPPDD

Radius of gyration: 14.82 Å; Cα contacts (8 Å, |Δi|>4): 180; chains: 1; bounding box: 38×37×40 Å

Nearest PDB structures (foldseek):
  5e4h-assembly7_G  TM=8.076E-01  e=2.045E-06  Dictyostelium discoideum
  5e4h-assembly6_F  TM=8.078E-01  e=2.181E-06  Dictyostelium discoideum
  4zmf-assembly1_A  TM=7.844E-01  e=1.917E-06  Dictyostelium discoideum
  3lmi-assembly4_D  TM=8.102E-01  e=1.024E-05  Dictyostelium discoideum
  3pdt-assembly1_A  TM=8.042E-01  e=2.081E-05  Dictyostelium discoideum

Solvent-accessible surface area (backbone atoms only — not comparable to full-atom values): 7120 Å² total; per-residue (Å²): 136,88,86,79,83,82,82,79,71,58,95,90,58,65,82,40,66,34,27,46,50,73,42,63,48,55,64,53,54,87,92,41,91,61,24,64,56,19,47,44,51,40,28,48,26,51,52,36,20,61,77,48,74,71,43,35,28,62,33,24,41,23,34,46,92,92,46,74,49,85,61,32,55,34,51,67,85,87,79,74,78,86,49,92,65,52,39,65,68,36,53,75,39,37,68,79,65,40,72,83,48,76,49,22,56,75,68,72,52,78,75,72,58,100,83,80,128

Mean predicted aligned error: 4.21 Å

Organism: NCBI:txid944289

Sequence (117 aa):
FLLEEQIPLQDGESFVKYIHNGSPQPNLGPNKPEYYICLFLCACQHLQYIKTHCTAFVSDFQGAGGLLTDAQIMTLPLHRLFGGGNVDTSFQNFSQEHQCNVFCQWMDLNVFSNNEL

pLDDT: mean 92.39, std 10.33, range [42.75, 98.62]